Protein AF-A0A0G0TBN1-F1 (afdb_monomer)

Mean predicted aligned error: 6.12 Å

Sequence (125 aa):
MKLVIGLGNPGAEYINTRHNVGFMVADAFNTKIRSTKSEFRNKSQIQIFKSQNFMNESGSFVKDITIRYSALGTDQYWHVKIGVDNRPLDDKPMGIEYVLQNFTDEERVILDRVIREVASKLDNI

Organism: NCBI:txid1618562

Secondary structure (DSSP, 8-state):
-EEEEE----SGGGTTBGGGHHHHHHHHHHHHHHH-TT-TTTGGGEEEEE-SS-GGGHHHHHHHHHHHTT--SSS-----PPP-----SSS---HHHHHHSBPPHHHHHHHHHHHHHHHHHGGG-

Foldseek 3Di:
DEEQEQEWEDDPLTCQFLRRLSVLLLVLLVVVVVVPPPPPPPCPPYDYYYDHHHRVCVVVVVVVVCVVVVNDPDPDDDDDDDDDDPADPPPGPDPVVRRSDGDDPVRVVVSVVVSNVSSVVVVVD

InterPro domains:
  IPR001328 Peptidyl-tRNA hydrolase [PF01195] (3-68)
  IPR001328 Peptidyl-tRNA hydrolase [PF01195] (70-122)
  IPR001328 Peptidyl-tRNA hydrolase [PTHR17224] (2-69)
  IPR018171 Peptidyl-tRNA hydrolase, conserved site [PS01195] (14-27)
  IPR036416 Peptidyl-tRNA hydrolase superfamily [G3DSA:3.40.50.1470] (1-69)
  IPR036416 Peptidyl-tRNA hydrolase superfamily [G3DSA:3.40.50.1470] (70-125)
  IPR036416 Peptidyl-tRNA hydrolase superfamily [SSF53178] (1-120)

Nearest PDB structures (foldseek):
  8axp-assembly1_B  TM=8.241E-01  e=1.966E-04  Neisseria gonorrhoeae
  3nea-assembly1_A  TM=7.340E-01  e=4.952E-04  Francisella tularensis subsp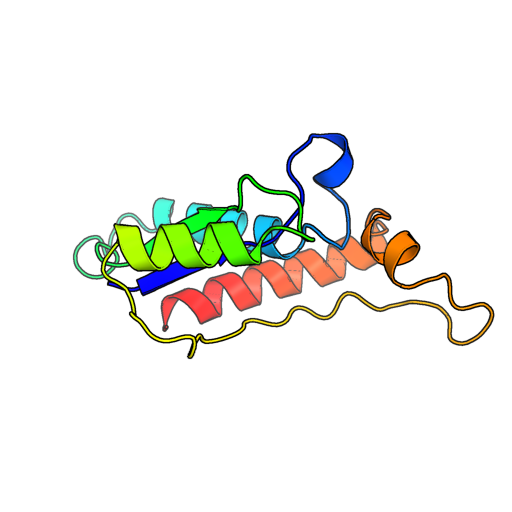. tularensis
  1t8r-assembly1_F  TM=2.387E-01  e=2.808E+00  Escherichia coli

pLDDT: mean 85.42, std 12.34, range [46.03, 97.31]

Radius of gyration: 15.7 Å; Cα contacts (8 Å, |Δi|>4): 127; chains: 1; bounding box: 44×28×40 Å

Structure (mmCIF, N/CA/C/O backbone):
data_AF-A0A0G0TBN1-F1
#
_entry.id   AF-A0A0G0TBN1-F1
#
loop_
_atom_site.group_PDB
_atom_site.id
_atom_site.type_symbol
_atom_site.label_atom_id
_atom_site.label_alt_id
_atom_site.label_comp_id
_atom_site.label_asym_id
_atom_site.label_entity_id
_atom_site.label_seq_id
_atom_site.pdbx_PDB_ins_code
_atom_site.Cartn_x
_atom_site.Cartn_y
_atom_site.Cartn_z
_atom_site.occupancy
_atom_site.B_iso_or_equiv
_atom_site.auth_seq_id
_atom_site.auth_comp_id
_atom_site.auth_asym_id
_atom_site.auth_atom_id
_atom_site.pdbx_PDB_model_num
ATOM 1 N N . MET A 1 1 ? -8.371 0.006 20.202 1.00 76.44 1 MET A N 1
ATOM 2 C CA . MET A 1 1 ? -8.053 0.731 18.953 1.00 76.44 1 MET A CA 1
ATOM 3 C C . MET A 1 1 ? -7.011 -0.065 18.191 1.00 76.44 1 MET A C 1
ATOM 5 O O . MET A 1 1 ? -6.085 -0.559 18.819 1.00 76.44 1 MET A O 1
ATOM 9 N N . LYS A 1 2 ? -7.189 -0.238 16.883 1.00 82.62 2 LYS A N 1
ATOM 10 C CA . LYS A 1 2 ? -6.293 -0.969 15.985 1.00 82.62 2 LYS A CA 1
ATOM 11 C C . LYS A 1 2 ? -5.742 0.012 14.960 1.00 82.62 2 LYS A C 1
ATOM 13 O O . LYS A 1 2 ? -6.480 0.860 14.458 1.00 82.62 2 LYS A O 1
ATOM 18 N N . LEU A 1 3 ? -4.450 -0.097 14.681 1.00 87.25 3 LEU A N 1
ATOM 19 C CA . LEU A 1 3 ? -3.772 0.713 13.679 1.00 87.25 3 LEU A CA 1
ATOM 20 C C . LEU A 1 3 ? -3.394 -0.190 12.511 1.00 87.25 3 LEU A C 1
ATOM 22 O O . LEU A 1 3 ? -2.774 -1.232 12.711 1.00 87.25 3 LEU A O 1
ATOM 26 N N . VAL A 1 4 ? -3.762 0.215 11.302 1.00 90.56 4 VAL A N 1
ATOM 27 C CA . VAL A 1 4 ? -3.303 -0.418 10.065 1.00 90.56 4 VAL A CA 1
ATOM 28 C C . VAL A 1 4 ? -2.391 0.573 9.366 1.00 90.56 4 VAL A C 1
ATOM 30 O O . VAL A 1 4 ? -2.817 1.673 9.025 1.00 90.56 4 VAL A O 1
ATOM 33 N N . ILE A 1 5 ? -1.131 0.195 9.172 1.00 92.06 5 ILE A N 1
ATOM 34 C CA . ILE A 1 5 ? -0.127 1.053 8.547 1.00 92.06 5 ILE A CA 1
ATOM 35 C C . ILE A 1 5 ? 0.303 0.411 7.229 1.00 92.06 5 ILE A C 1
ATOM 37 O O . ILE A 1 5 ? 0.913 -0.655 7.218 1.00 92.06 5 ILE A O 1
ATOM 41 N N . GLY A 1 6 ? -0.015 1.066 6.115 1.00 95.12 6 GLY A N 1
ATOM 42 C CA . GLY A 1 6 ? 0.539 0.743 4.808 1.00 95.12 6 GLY A CA 1
ATOM 43 C C . GLY A 1 6 ? 1.936 1.340 4.671 1.00 95.12 6 GLY A C 1
ATOM 44 O O . GLY A 1 6 ? 2.118 2.543 4.869 1.00 95.12 6 GLY A O 1
ATOM 45 N N . LEU A 1 7 ? 2.913 0.506 4.320 1.00 95.19 7 LEU A N 1
ATOM 46 C CA . LEU A 1 7 ? 4.274 0.937 4.002 1.00 95.19 7 LEU A CA 1
ATOM 47 C C . LEU A 1 7 ? 4.446 1.091 2.483 1.00 95.19 7 LEU A C 1
ATOM 49 O O . LEU A 1 7 ? 3.822 0.362 1.708 1.00 95.19 7 LEU A O 1
ATOM 53 N N . GLY A 1 8 ? 5.261 2.062 2.079 1.00 95.06 8 GLY A N 1
ATOM 54 C CA . GLY A 1 8 ? 5.472 2.483 0.695 1.00 95.06 8 GLY A CA 1
ATOM 55 C C . GLY A 1 8 ? 6.306 3.763 0.650 1.00 95.06 8 GLY A C 1
ATOM 56 O O . GLY A 1 8 ? 6.531 4.385 1.686 1.00 95.06 8 GLY A O 1
ATOM 57 N N . ASN A 1 9 ? 6.744 4.156 -0.542 1.00 96.19 9 ASN A N 1
ATOM 58 C CA . ASN A 1 9 ? 7.396 5.437 -0.791 1.00 96.19 9 ASN A CA 1
ATOM 59 C C . ASN A 1 9 ? 6.363 6.505 -1.205 1.00 96.19 9 ASN A C 1
ATOM 61 O O . ASN A 1 9 ? 5.466 6.208 -2.006 1.00 96.19 9 ASN A O 1
ATOM 65 N N . PRO A 1 10 ? 6.475 7.748 -0.705 1.00 94.00 10 PRO A N 1
ATOM 66 C CA . PRO A 1 10 ? 5.682 8.878 -1.180 1.00 94.00 10 PRO A CA 1
ATOM 67 C C . PRO A 1 10 ? 6.181 9.358 -2.551 1.00 94.00 10 PRO A C 1
ATOM 69 O O . PRO A 1 10 ? 7.373 9.301 -2.824 1.00 94.00 10 PRO A O 1
ATOM 72 N N . GLY A 1 11 ? 5.279 9.868 -3.393 1.00 94.19 11 GLY A N 1
ATOM 73 C CA . GLY A 1 11 ? 5.598 10.358 -4.743 1.00 94.19 11 GLY A CA 1
ATOM 74 C C . GLY A 1 11 ? 4.787 9.650 -5.829 1.00 94.19 11 GLY A C 1
ATOM 75 O O . GLY A 1 11 ? 4.401 8.488 -5.679 1.00 94.19 11 GLY A O 1
ATOM 76 N N . ALA A 1 12 ? 4.483 10.367 -6.913 1.00 93.69 12 ALA A N 1
ATOM 77 C CA . ALA A 1 12 ? 3.654 9.854 -8.005 1.00 93.69 12 ALA A CA 1
ATOM 78 C C . ALA A 1 12 ? 4.353 8.720 -8.771 1.00 93.69 12 ALA A C 1
ATOM 80 O O . ALA A 1 12 ? 3.714 7.758 -9.195 1.00 93.69 12 ALA A O 1
ATOM 81 N N . GLU A 1 13 ? 5.675 8.807 -8.876 1.00 94.50 13 GLU A N 1
ATOM 82 C CA . GLU A 1 13 ? 6.550 7.822 -9.494 1.00 94.50 13 GLU A CA 1
ATOM 83 C C . GLU A 1 13 ? 6.509 6.458 -8.787 1.00 94.50 13 GLU A C 1
ATOM 85 O O . GLU A 1 13 ? 6.728 5.433 -9.428 1.00 94.50 13 GLU A O 1
ATOM 90 N N . TYR A 1 14 ? 6.148 6.415 -7.496 1.00 95.44 14 TYR A N 1
ATOM 91 C CA . TYR A 1 14 ? 6.118 5.172 -6.721 1.00 95.44 14 TYR A CA 1
ATOM 92 C C . TYR A 1 14 ? 4.747 4.500 -6.664 1.00 95.44 14 TYR A C 1
ATOM 94 O O . TYR A 1 14 ? 4.669 3.347 -6.233 1.00 95.44 14 TYR A O 1
ATOM 102 N N . ILE A 1 15 ? 3.671 5.174 -7.099 1.00 94.81 15 ILE A N 1
ATOM 103 C CA . ILE A 1 15 ? 2.274 4.723 -6.921 1.00 94.81 15 ILE A CA 1
ATOM 104 C C . ILE A 1 15 ? 2.072 3.283 -7.392 1.00 94.81 15 ILE A C 1
ATOM 106 O O . ILE A 1 15 ? 1.341 2.527 -6.756 1.00 94.81 15 ILE A O 1
ATOM 110 N N . ASN A 1 16 ? 2.736 2.902 -8.482 1.00 94.88 16 ASN A N 1
ATOM 111 C CA . ASN A 1 16 ? 2.555 1.610 -9.131 1.00 94.88 16 ASN A CA 1
ATOM 112 C C . ASN A 1 16 ? 3.677 0.602 -8.868 1.00 94.88 16 ASN A C 1
ATOM 114 O O . ASN A 1 16 ? 3.622 -0.511 -9.399 1.00 94.88 16 ASN A O 1
ATOM 118 N N . THR A 1 17 ? 4.648 0.968 -8.034 1.00 96.75 17 THR A N 1
ATOM 119 C CA . THR A 1 17 ? 5.813 0.132 -7.746 1.00 96.75 17 THR A CA 1
ATOM 120 C C . THR A 1 17 ? 5.460 -1.000 -6.792 1.00 96.75 17 THR A C 1
ATOM 122 O O . THR A 1 17 ? 4.570 -0.871 -5.943 1.00 96.75 17 THR A O 1
ATOM 125 N N . ARG A 1 18 ? 6.185 -2.117 -6.891 1.00 96.62 18 ARG A N 1
ATOM 126 C CA . ARG A 1 18 ? 6.021 -3.267 -5.983 1.00 96.62 18 ARG A CA 1
ATOM 127 C C . ARG A 1 18 ? 6.224 -2.883 -4.516 1.00 96.62 18 ARG A C 1
ATOM 129 O O . ARG A 1 18 ? 5.568 -3.436 -3.635 1.00 96.62 18 ARG A O 1
ATOM 136 N N . HIS A 1 19 ? 7.073 -1.892 -4.255 1.00 94.94 19 HIS A N 1
ATOM 137 C CA . HIS A 1 19 ? 7.330 -1.342 -2.928 1.00 94.94 19 HIS A CA 1
ATOM 138 C C . HIS A 1 19 ? 6.108 -0.674 -2.287 1.00 94.94 19 HIS A C 1
ATOM 140 O O . HIS A 1 19 ? 5.998 -0.640 -1.064 1.00 94.94 19 HIS A O 1
ATOM 146 N N . ASN A 1 20 ? 5.163 -0.200 -3.100 1.00 97.06 20 ASN A N 1
ATOM 147 C CA . ASN A 1 20 ? 3.958 0.480 -2.635 1.00 97.06 20 ASN A CA 1
ATOM 148 C C . ASN A 1 20 ? 2.762 -0.461 -2.444 1.00 97.06 20 ASN A C 1
ATOM 150 O O . ASN A 1 20 ? 1.650 0.006 -2.193 1.00 97.06 20 ASN A O 1
ATOM 154 N N . VAL A 1 21 ? 2.957 -1.785 -2.483 1.00 97.25 21 VAL A N 1
ATOM 155 C CA . VAL A 1 21 ? 1.864 -2.749 -2.265 1.00 97.25 21 VAL A CA 1
ATOM 156 C C . VAL A 1 21 ? 1.158 -2.555 -0.914 1.00 97.25 21 VAL A C 1
ATOM 158 O O . VAL A 1 21 ? -0.059 -2.714 -0.823 1.00 97.25 21 VAL A O 1
ATOM 161 N N . GLY A 1 22 ? 1.885 -2.126 0.126 1.00 96.81 22 GLY A N 1
ATOM 162 C CA . GLY A 1 22 ? 1.300 -1.795 1.427 1.00 96.81 22 GLY A CA 1
ATOM 163 C C . GLY A 1 22 ? 0.345 -0.598 1.365 1.00 96.81 22 GLY A C 1
ATOM 164 O O . GLY A 1 22 ? -0.708 -0.624 2.004 1.00 96.81 22 GLY A O 1
ATOM 165 N N . PHE A 1 23 ? 0.657 0.422 0.557 1.00 97.12 23 PHE A N 1
ATOM 166 C CA . PHE A 1 23 ? -0.252 1.545 0.295 1.00 97.12 23 PHE A CA 1
ATOM 167 C C . PHE A 1 23 ? -1.494 1.087 -0.467 1.00 97.12 23 PHE A C 1
ATOM 169 O O . PHE A 1 23 ? -2.603 1.451 -0.081 1.00 97.12 23 PHE A O 1
ATOM 176 N N . MET A 1 24 ? -1.323 0.249 -1.494 1.00 97.31 24 MET A N 1
ATOM 177 C CA . MET A 1 24 ? -2.440 -0.261 -2.296 1.00 97.31 24 MET A CA 1
ATOM 178 C C . MET A 1 24 ? -3.443 -1.051 -1.436 1.00 97.31 24 MET A C 1
ATOM 180 O O . MET A 1 24 ? -4.654 -0.862 -1.556 1.00 97.31 24 MET A O 1
ATOM 184 N N . VAL A 1 25 ? -2.952 -1.888 -0.512 1.00 96.94 25 VAL A N 1
ATOM 185 C CA . VAL A 1 25 ? -3.800 -2.610 0.455 1.00 96.94 25 VAL A CA 1
ATOM 186 C C . VAL A 1 25 ? -4.507 -1.649 1.413 1.00 96.94 25 VAL A C 1
ATOM 188 O O . VAL A 1 25 ? -5.710 -1.791 1.637 1.00 96.94 25 VAL A O 1
ATOM 191 N N . ALA A 1 26 ? -3.792 -0.661 1.961 1.00 94.81 26 ALA A N 1
ATOM 192 C CA . ALA A 1 26 ? -4.371 0.327 2.871 1.00 94.81 26 ALA A CA 1
ATOM 193 C C . ALA A 1 26 ? -5.489 1.147 2.199 1.00 94.81 26 ALA A C 1
ATOM 195 O O . ALA A 1 26 ? -6.547 1.357 2.797 1.00 94.81 26 ALA A O 1
ATOM 196 N N . ASP A 1 27 ? -5.293 1.5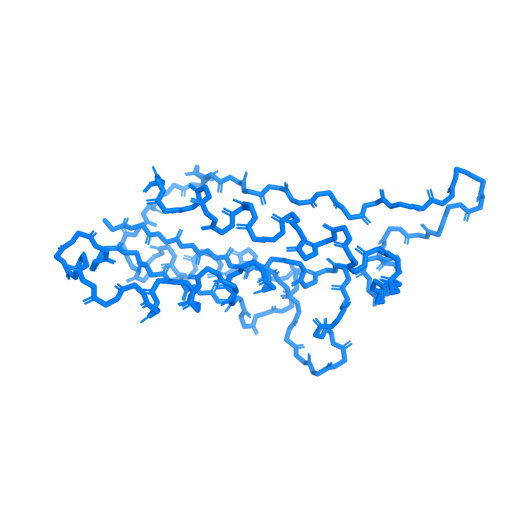52 0.941 1.00 94.94 27 ASP A N 1
ATOM 197 C CA . ASP A 1 27 ? -6.280 2.299 0.157 1.00 94.94 27 ASP A CA 1
ATOM 198 C C . ASP A 1 27 ? -7.525 1.451 -0.152 1.00 94.94 27 ASP A C 1
ATOM 200 O O . ASP A 1 27 ? -8.660 1.914 0.031 1.00 94.94 27 ASP A O 1
ATOM 204 N N . ALA A 1 28 ? -7.338 0.187 -0.545 1.00 94.62 28 ALA A N 1
ATOM 205 C CA . ALA A 1 28 ? -8.439 -0.747 -0.774 1.00 94.62 28 ALA A CA 1
ATOM 206 C C . ALA A 1 28 ? -9.247 -1.007 0.508 1.00 94.62 28 ALA A C 1
ATOM 208 O O . ALA A 1 28 ? -10.482 -0.983 0.490 1.00 94.62 28 ALA A O 1
ATOM 209 N N . PH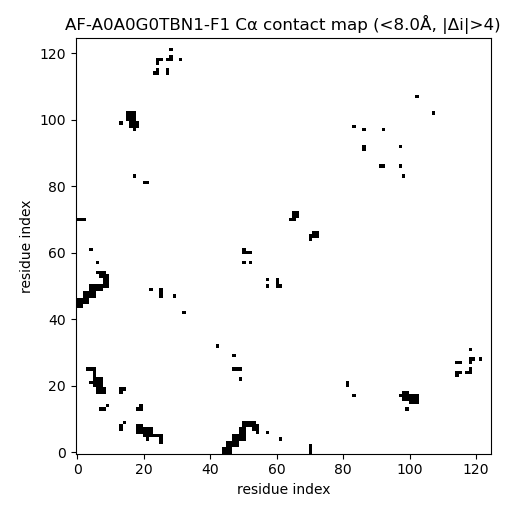E A 1 29 ? -8.565 -1.197 1.640 1.00 93.06 29 PHE A N 1
ATOM 210 C CA . PHE A 1 29 ? -9.213 -1.419 2.930 1.00 93.06 29 PHE A CA 1
ATOM 211 C C . PHE A 1 29 ? -9.982 -0.183 3.415 1.00 93.06 29 PHE A C 1
ATOM 213 O O . PHE A 1 29 ? -11.141 -0.293 3.818 1.00 93.06 29 PHE A O 1
ATOM 220 N N . ASN A 1 30 ? -9.400 1.013 3.286 1.00 90.81 30 ASN A N 1
ATOM 221 C CA . ASN A 1 30 ? -10.078 2.270 3.611 1.00 90.81 30 ASN A CA 1
ATOM 222 C C . ASN A 1 30 ? -11.335 2.478 2.747 1.00 90.81 30 ASN A C 1
ATOM 224 O O . ASN A 1 30 ? -12.395 2.837 3.262 1.00 90.81 30 ASN A O 1
ATOM 228 N N . THR A 1 31 ? -11.247 2.196 1.444 1.00 90.38 31 THR A N 1
ATOM 229 C CA . THR A 1 31 ? -12.390 2.276 0.517 1.00 90.38 31 THR A CA 1
ATOM 230 C C . THR A 1 31 ? -13.514 1.326 0.930 1.00 90.38 31 THR A C 1
ATOM 232 O O . THR A 1 31 ? -14.685 1.717 0.983 1.00 90.38 31 THR A O 1
ATOM 235 N N . LYS A 1 32 ? -13.164 0.088 1.288 1.00 87.38 32 LYS A N 1
ATOM 236 C CA . LYS A 1 32 ? -14.107 -0.931 1.760 1.00 87.38 32 LYS A CA 1
ATOM 237 C C . LYS A 1 32 ? -14.798 -0.524 3.066 1.00 87.38 32 LYS A C 1
ATOM 239 O O . LYS A 1 32 ? -16.028 -0.586 3.146 1.00 87.38 32 LYS A O 1
ATOM 244 N N . ILE A 1 33 ? -14.044 -0.049 4.062 1.00 84.38 33 ILE A N 1
ATOM 245 C CA . ILE A 1 33 ? -14.610 0.403 5.344 1.00 84.38 33 ILE A CA 1
ATOM 246 C C . ILE A 1 33 ? -15.573 1.576 5.133 1.00 84.38 33 ILE A C 1
ATOM 248 O O . ILE A 1 33 ? -16.675 1.559 5.674 1.00 84.38 33 ILE A O 1
ATO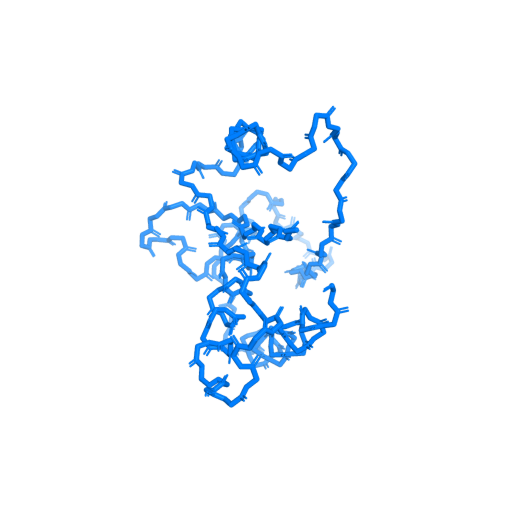M 252 N N . ARG A 1 34 ? -15.208 2.558 4.300 1.00 82.25 34 ARG A N 1
ATOM 253 C CA . ARG A 1 34 ? -16.062 3.726 4.008 1.00 82.25 34 ARG A CA 1
ATOM 254 C C . ARG A 1 34 ? -17.343 3.373 3.251 1.00 82.25 34 ARG A C 1
ATOM 256 O O . ARG A 1 34 ? -18.358 4.045 3.426 1.00 82.25 34 ARG A O 1
ATOM 263 N N . SER A 1 35 ? -17.300 2.336 2.416 1.00 79.19 35 SER A N 1
ATOM 264 C CA . SER A 1 35 ? -18.454 1.881 1.629 1.00 79.19 35 SER A CA 1
ATOM 265 C C . SER A 1 35 ? -19.462 1.084 2.466 1.00 79.19 35 SER A C 1
ATOM 267 O O . SER A 1 35 ? -20.647 1.042 2.139 1.00 79.19 35 SER A O 1
ATOM 269 N N . THR A 1 36 ? -19.026 0.495 3.582 1.00 70.81 36 THR A N 1
ATOM 270 C CA . THR A 1 36 ? -19.869 -0.317 4.474 1.00 70.81 36 THR A CA 1
ATOM 271 C C . THR A 1 36 ? -20.596 0.584 5.484 1.00 70.81 36 THR A C 1
ATOM 273 O O . THR A 1 36 ? -20.234 0.660 6.655 1.00 70.81 36 THR A O 1
ATOM 276 N N . LYS A 1 37 ? -21.611 1.331 5.030 1.00 56.22 37 LYS A N 1
ATOM 277 C CA . LYS A 1 37 ? -22.310 2.354 5.838 1.00 56.22 37 LYS A CA 1
ATOM 278 C C . LYS A 1 37 ? -23.237 1.833 6.959 1.00 56.22 37 LYS A C 1
ATOM 280 O O . LYS A 1 37 ? -23.751 2.659 7.706 1.00 56.22 37 LYS A O 1
ATOM 285 N N . SER A 1 38 ? -23.458 0.522 7.129 1.00 50.09 38 SER A N 1
ATOM 286 C CA . SER A 1 38 ? -24.473 -0.004 8.072 1.00 50.09 38 SER A CA 1
ATOM 287 C C . SER A 1 38 ? -23.947 -0.581 9.403 1.00 50.09 38 SER A C 1
ATOM 289 O O . SER A 1 38 ? -24.717 -0.668 10.352 1.00 50.09 38 SER A O 1
ATOM 291 N N . GLU A 1 39 ? -22.653 -0.891 9.552 1.00 50.62 39 GLU A N 1
ATOM 292 C CA . GLU A 1 39 ? -22.065 -1.472 10.789 1.00 50.62 39 GLU A CA 1
ATOM 293 C C . GLU A 1 39 ? -21.307 -0.440 11.652 1.00 50.62 39 GLU A C 1
ATOM 295 O O . GLU A 1 39 ? -20.325 -0.731 12.340 1.00 50.62 39 GLU A O 1
ATOM 300 N N . PHE A 1 40 ? -21.765 0.810 11.605 1.00 46.91 40 PHE A N 1
ATOM 301 C CA . PHE A 1 40 ? -21.053 2.017 12.046 1.00 46.91 40 PHE A CA 1
ATOM 302 C C . PHE A 1 40 ? -20.688 2.110 13.544 1.00 46.91 40 PHE A C 1
ATOM 304 O O . PHE A 1 40 ? -20.093 3.103 13.956 1.00 46.91 40 PHE A O 1
ATOM 311 N N . ARG A 1 41 ? -21.005 1.112 14.381 1.00 46.03 41 ARG A N 1
ATOM 312 C CA . ARG A 1 41 ? -20.703 1.158 15.826 1.00 46.03 41 ARG A CA 1
ATOM 313 C C . ARG A 1 41 ? -19.434 0.412 16.255 1.00 46.03 41 ARG A C 1
ATOM 315 O O . ARG A 1 41 ? -18.833 0.850 17.229 1.00 46.03 41 ARG A O 1
ATOM 322 N N . ASN A 1 42 ? -18.967 -0.604 15.517 1.00 47.81 42 ASN A N 1
ATOM 323 C CA . ASN A 1 42 ? -17.773 -1.384 15.905 1.00 47.81 42 ASN A CA 1
ATOM 324 C C . ASN A 1 42 ? -16.505 -1.088 15.075 1.00 47.81 42 ASN A C 1
ATOM 326 O O . ASN A 1 42 ? -15.401 -1.353 15.547 1.00 47.81 42 ASN A O 1
ATOM 330 N N . LYS A 1 43 ? -16.617 -0.471 13.885 1.00 54.22 43 LYS A N 1
ATOM 331 C CA . LYS A 1 43 ? -15.452 -0.065 13.059 1.00 54.22 43 LYS A CA 1
ATOM 332 C C . LYS A 1 43 ? -14.815 1.274 13.475 1.00 54.22 43 LYS A C 1
ATOM 334 O O . LYS A 1 43 ? -13.763 1.636 12.959 1.00 54.22 43 LYS A O 1
ATOM 339 N N . SER A 1 44 ? -15.394 1.976 14.454 1.00 57.22 44 SER A N 1
ATOM 340 C CA . SER A 1 44 ? -14.903 3.249 15.022 1.00 57.22 44 SER A CA 1
ATOM 341 C C . SER A 1 44 ? -13.531 3.151 15.712 1.00 57.22 44 SER A C 1
ATOM 343 O O . SER A 1 44 ? -12.986 4.160 16.154 1.00 57.22 44 SER A O 1
ATOM 345 N N . GLN A 1 45 ? -12.958 1.947 15.802 1.00 75.81 45 GLN A N 1
ATOM 346 C CA . GLN A 1 45 ? -11.690 1.679 16.472 1.00 75.81 45 GLN A CA 1
ATOM 347 C C . GLN A 1 45 ? -10.522 1.364 15.527 1.00 75.81 45 GLN A C 1
ATOM 349 O O . GLN A 1 45 ? -9.434 1.115 16.044 1.00 75.81 45 GLN A O 1
ATOM 354 N N . ILE A 1 46 ? -10.708 1.353 14.199 1.00 83.88 46 ILE A N 1
ATOM 355 C CA . ILE A 1 46 ? -9.627 1.106 13.226 1.00 83.88 46 ILE A CA 1
ATOM 356 C C . ILE A 1 46 ? -9.189 2.431 12.599 1.00 83.88 46 ILE A C 1
ATOM 358 O O . ILE A 1 46 ? -9.992 3.118 11.972 1.00 83.88 46 ILE A O 1
ATOM 362 N N . GLN A 1 47 ? -7.907 2.769 12.733 1.00 86.25 47 GLN A N 1
ATOM 363 C CA . GLN A 1 47 ? -7.295 3.894 12.026 1.00 86.25 47 GLN A CA 1
ATOM 364 C C . GLN A 1 47 ? -6.297 3.382 10.989 1.00 86.25 47 GLN A C 1
ATOM 366 O O . GLN A 1 47 ? -5.484 2.506 11.285 1.00 86.25 47 GLN A O 1
ATOM 371 N N . ILE A 1 48 ? -6.371 3.927 9.775 1.00 89.31 48 ILE A N 1
ATOM 372 C CA . ILE A 1 48 ? -5.530 3.527 8.645 1.00 89.31 48 ILE A CA 1
ATOM 373 C C . ILE A 1 48 ? -4.569 4.665 8.318 1.00 89.31 48 ILE A C 1
ATOM 375 O O . ILE A 1 48 ? -5.000 5.797 8.103 1.00 89.31 48 ILE A O 1
ATOM 379 N N . PHE A 1 49 ? -3.282 4.346 8.236 1.00 91.44 49 PHE A N 1
ATOM 380 C CA . PHE A 1 49 ? -2.212 5.275 7.893 1.00 91.44 49 PHE A CA 1
ATOM 381 C C . PHE A 1 49 ? -1.422 4.764 6.693 1.00 91.44 49 PHE A C 1
ATOM 383 O O . PHE A 1 49 ? -1.258 3.560 6.506 1.00 91.44 49 PHE A O 1
ATOM 390 N N . LYS A 1 50 ? -0.881 5.696 5.910 1.00 92.94 50 LYS A N 1
ATOM 391 C CA . LYS A 1 50 ? 0.193 5.440 4.947 1.00 92.94 50 LYS A CA 1
ATOM 392 C C . LYS A 1 50 ? 1.420 6.207 5.407 1.00 92.94 50 LYS A C 1
ATOM 394 O O . LYS A 1 50 ? 1.282 7.372 5.795 1.00 92.94 50 LYS A O 1
ATOM 399 N N . SER A 1 51 ? 2.584 5.561 5.387 1.00 88.88 51 SER A N 1
ATOM 400 C CA . SER A 1 51 ? 3.834 6.238 5.737 1.00 88.88 51 SER A CA 1
ATOM 401 C C . SER A 1 51 ? 4.024 7.502 4.900 1.00 88.88 51 SER A C 1
ATOM 403 O O . SER A 1 51 ? 3.705 7.519 3.714 1.00 88.88 51 SER A O 1
ATOM 405 N N . GLN A 1 52 ? 4.489 8.574 5.534 1.00 86.00 52 GLN A N 1
ATOM 406 C CA . GLN A 1 52 ? 4.888 9.803 4.839 1.00 86.00 52 GLN A CA 1
ATOM 407 C C . GLN A 1 52 ? 6.404 9.847 4.593 1.00 86.00 52 GLN A C 1
ATOM 409 O O . GLN A 1 52 ? 6.899 10.808 4.014 1.00 86.00 52 GLN A O 1
ATOM 414 N N . ASN A 1 53 ? 7.127 8.804 5.012 1.00 87.88 53 ASN A N 1
ATOM 415 C CA . ASN A 1 53 ? 8.572 8.687 4.876 1.00 87.88 53 ASN A CA 1
ATOM 416 C C . ASN A 1 53 ? 8.905 7.697 3.757 1.00 87.88 53 ASN A C 1
ATOM 418 O O . ASN A 1 53 ? 8.092 6.836 3.416 1.00 87.88 53 ASN A O 1
ATOM 422 N N . PHE A 1 54 ? 10.120 7.782 3.220 1.00 89.31 54 PHE A N 1
ATOM 423 C CA . PHE A 1 54 ? 10.656 6.717 2.377 1.00 89.31 54 PHE A CA 1
ATOM 424 C C . PHE A 1 54 ? 10.780 5.406 3.167 1.00 89.31 54 PHE A C 1
ATOM 426 O O . PHE A 1 54 ? 10.898 5.404 4.394 1.00 89.31 54 PHE A O 1
ATOM 433 N N . MET A 1 55 ? 10.748 4.270 2.470 1.00 85.50 55 MET A N 1
ATOM 434 C CA . MET A 1 55 ? 10.704 2.945 3.096 1.00 85.50 55 MET A CA 1
ATOM 435 C C . MET A 1 55 ? 11.908 2.673 4.004 1.00 85.50 55 MET A C 1
ATOM 437 O O . MET A 1 55 ? 11.763 2.074 5.066 1.00 85.50 55 MET A O 1
ATOM 441 N N . ASN A 1 56 ? 13.094 3.144 3.623 1.00 87.25 56 ASN A N 1
ATOM 442 C CA . ASN A 1 56 ? 14.304 3.050 4.446 1.00 87.25 56 ASN A CA 1
ATOM 443 C C . ASN A 1 56 ? 14.173 3.791 5.793 1.00 87.25 56 ASN A C 1
ATOM 445 O O . ASN A 1 56 ? 14.918 3.503 6.725 1.00 87.25 56 ASN A O 1
ATOM 449 N N . GLU A 1 57 ? 13.211 4.704 5.905 1.00 84.56 57 GLU A N 1
ATOM 450 C CA . GLU A 1 57 ? 12.915 5.514 7.085 1.00 84.56 57 GLU A CA 1
ATOM 451 C C . GLU A 1 57 ? 11.536 5.191 7.683 1.00 84.56 57 GLU A C 1
ATOM 453 O O . GLU A 1 57 ? 11.070 5.873 8.596 1.00 84.56 57 GLU A O 1
ATOM 458 N N . SER A 1 58 ? 10.856 4.137 7.221 1.00 80.56 58 SER A N 1
ATOM 459 C CA . SER A 1 58 ? 9.494 3.843 7.675 1.00 80.56 58 SER A CA 1
ATOM 460 C C . SER A 1 58 ? 9.432 3.432 9.150 1.00 80.56 58 SER A C 1
ATOM 462 O O . SER A 1 58 ? 8.387 3.570 9.785 1.00 80.56 58 SER A O 1
ATOM 464 N N . GLY A 1 59 ? 10.543 2.949 9.716 1.00 80.12 59 GLY A N 1
ATOM 465 C CA . GLY A 1 59 ? 10.641 2.581 11.129 1.00 80.12 59 GLY A CA 1
ATOM 466 C C . GLY A 1 59 ? 10.409 3.758 12.083 1.00 80.12 59 GLY A C 1
ATOM 467 O O . GLY A 1 59 ? 9.742 3.581 13.103 1.00 80.12 59 GLY A O 1
ATOM 468 N N . SER A 1 60 ? 10.889 4.963 11.745 1.00 81.94 60 SER A N 1
ATOM 469 C CA . SER A 1 60 ? 10.634 6.163 12.556 1.00 81.94 60 SER A CA 1
ATOM 470 C C . SER A 1 60 ? 9.166 6.573 12.479 1.00 81.94 60 SER A C 1
ATOM 472 O O . SER A 1 60 ? 8.546 6.795 13.513 1.00 81.94 60 SER A O 1
ATOM 474 N N . PHE A 1 61 ? 8.566 6.532 11.285 1.00 83.75 61 PHE A N 1
ATOM 475 C CA . PHE A 1 61 ? 7.138 6.798 11.106 1.00 83.75 61 PHE A CA 1
ATOM 476 C C . PHE A 1 61 ? 6.254 5.846 11.926 1.00 83.75 61 PHE A C 1
ATOM 478 O O . PHE A 1 61 ? 5.315 6.286 12.590 1.00 83.75 61 PHE A O 1
ATOM 485 N N . VAL A 1 62 ? 6.548 4.539 11.900 1.00 80.62 62 VAL A N 1
ATOM 486 C CA . VAL A 1 62 ? 5.798 3.550 12.692 1.00 80.62 62 VAL A CA 1
ATOM 4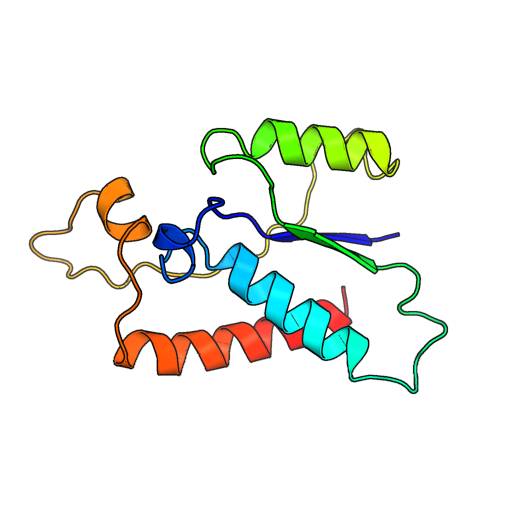87 C C . VAL A 1 62 ? 5.915 3.870 14.182 1.00 80.62 62 VAL A C 1
ATOM 489 O O . VAL A 1 62 ? 4.894 3.891 14.865 1.00 80.62 62 VAL A O 1
ATOM 492 N N . LYS A 1 63 ? 7.123 4.187 14.667 1.00 81.38 63 LYS A N 1
ATOM 493 C CA . LYS A 1 63 ? 7.371 4.567 16.065 1.00 81.38 63 LYS A CA 1
ATOM 494 C C . LYS A 1 63 ? 6.609 5.833 16.476 1.00 81.38 63 LYS A C 1
ATOM 496 O O . LYS A 1 63 ? 6.038 5.891 17.562 1.00 81.38 63 LYS A O 1
ATOM 501 N N . ASP A 1 64 ? 6.575 6.841 15.614 1.00 83.69 64 ASP A N 1
ATOM 502 C CA . ASP A 1 64 ? 5.880 8.095 15.900 1.00 83.69 64 ASP A CA 1
ATOM 503 C C . ASP A 1 64 ? 4.364 7.887 15.990 1.00 83.69 64 ASP A C 1
ATOM 505 O O . ASP A 1 64 ? 3.708 8.412 16.895 1.00 83.69 64 ASP A O 1
ATOM 509 N N . ILE A 1 65 ? 3.797 7.084 15.085 1.00 80.25 65 ILE A N 1
ATOM 510 C CA . ILE A 1 65 ? 2.369 6.749 15.090 1.00 80.25 65 ILE A CA 1
ATOM 511 C C . ILE A 1 65 ? 1.997 5.910 16.320 1.00 80.25 65 ILE A C 1
ATOM 513 O O . ILE A 1 65 ? 0.971 6.183 16.947 1.00 80.25 65 ILE A O 1
ATOM 517 N N . THR A 1 66 ? 2.817 4.933 16.716 1.00 78.62 66 THR A N 1
ATOM 518 C CA . THR A 1 66 ? 2.546 4.105 17.904 1.00 78.62 66 THR A CA 1
ATOM 519 C C . THR A 1 66 ? 2.574 4.929 19.192 1.00 78.62 66 THR A C 1
ATOM 521 O O . THR A 1 66 ? 1.633 4.853 19.987 1.00 78.62 66 THR A O 1
ATOM 524 N N . ILE A 1 67 ? 3.566 5.817 19.348 1.00 78.88 67 ILE A N 1
ATOM 525 C CA . ILE A 1 67 ? 3.644 6.767 20.471 1.00 78.88 67 ILE A CA 1
ATOM 526 C C . ILE A 1 67 ? 2.420 7.692 20.492 1.00 78.88 67 ILE A C 1
ATOM 528 O O . ILE A 1 67 ? 1.755 7.826 21.522 1.00 78.88 67 ILE A O 1
ATOM 532 N N . ARG A 1 68 ? 2.095 8.320 19.354 1.00 77.31 68 ARG A N 1
ATOM 533 C CA . ARG A 1 68 ? 1.038 9.339 19.267 1.00 77.31 68 ARG A CA 1
ATOM 534 C C . ARG A 1 68 ? -0.350 8.791 19.573 1.00 77.31 68 ARG A C 1
ATOM 536 O O . ARG A 1 68 ? -1.151 9.479 20.199 1.00 77.31 68 ARG A O 1
ATOM 543 N N . TYR A 1 69 ? -0.640 7.575 19.124 1.00 73.25 69 TYR A N 1
ATOM 544 C CA . TYR A 1 69 ? -1.959 6.962 19.268 1.00 73.25 69 TYR A CA 1
ATOM 545 C C . TYR A 1 69 ? -2.050 6.009 20.468 1.00 73.25 69 TYR A C 1
ATOM 547 O O . TYR A 1 69 ? -3.002 5.234 20.562 1.00 73.25 69 TYR A O 1
ATOM 555 N N . SER A 1 70 ? -1.077 6.064 21.390 1.00 61.75 70 SER A N 1
ATOM 556 C CA . SER A 1 70 ? -0.993 5.219 22.598 1.00 61.75 70 SER A CA 1
ATOM 557 C C . SER A 1 70 ? -1.031 3.713 22.309 1.00 61.75 70 SER A C 1
ATOM 559 O O . SER A 1 70 ? -1.218 2.895 23.212 1.00 61.75 70 SER A O 1
ATOM 561 N N . ALA A 1 71 ? -0.862 3.334 21.044 1.00 59.22 71 ALA A N 1
ATOM 562 C CA . ALA A 1 71 ? -0.803 1.961 20.617 1.00 59.22 71 ALA A CA 1
ATOM 563 C C . ALA A 1 71 ? 0.646 1.538 20.779 1.00 59.22 71 ALA A C 1
ATOM 565 O O . ALA A 1 71 ? 1.445 1.735 19.879 1.00 59.22 71 ALA A O 1
ATOM 566 N N . LEU A 1 72 ? 0.927 0.916 21.922 1.00 60.47 72 LEU A N 1
ATOM 567 C CA . LEU A 1 72 ? 2.045 0.002 22.098 1.00 60.47 72 LEU A CA 1
ATOM 568 C C . LEU A 1 72 ? 3.411 0.700 22.222 1.00 60.47 72 LEU A C 1
ATOM 570 O O . LEU A 1 72 ? 4.116 0.945 21.253 1.00 60.47 72 LEU A O 1
ATOM 574 N N . GLY A 1 73 ? 3.860 0.876 23.469 1.00 61.22 73 GLY A N 1
ATOM 575 C CA . GLY A 1 73 ? 5.288 0.957 23.808 1.00 61.22 73 GLY A CA 1
ATOM 576 C C . GLY A 1 73 ? 6.011 -0.385 23.607 1.00 61.22 73 GLY A C 1
ATOM 577 O O . GLY A 1 73 ? 6.855 -0.756 24.414 1.00 61.22 73 GLY A O 1
ATOM 578 N N . THR A 1 74 ? 5.622 -1.148 22.582 1.00 70.50 74 THR A N 1
ATOM 579 C CA . THR A 1 74 ? 6.192 -2.442 22.213 1.00 70.50 74 THR A CA 1
ATOM 580 C C . THR A 1 74 ? 6.425 -2.479 20.712 1.00 70.50 74 THR A C 1
ATOM 582 O O . THR A 1 74 ? 5.675 -1.893 19.944 1.00 70.50 74 THR A O 1
ATOM 585 N N . ASP A 1 75 ? 7.477 -3.179 20.315 1.00 70.88 75 ASP A N 1
ATOM 586 C CA . ASP A 1 75 ? 7.855 -3.500 18.943 1.00 70.88 75 ASP A CA 1
ATOM 587 C C . ASP A 1 75 ? 7.111 -4.726 18.372 1.00 70.88 75 ASP A C 1
ATOM 589 O O . ASP A 1 75 ? 7.376 -5.154 17.247 1.00 70.88 75 ASP A O 1
ATOM 593 N N . GLN A 1 76 ? 6.176 -5.299 19.135 1.00 79.44 76 GLN A N 1
ATOM 594 C CA . GLN A 1 76 ? 5.413 -6.480 18.744 1.00 79.44 76 GLN A CA 1
ATOM 595 C C . GL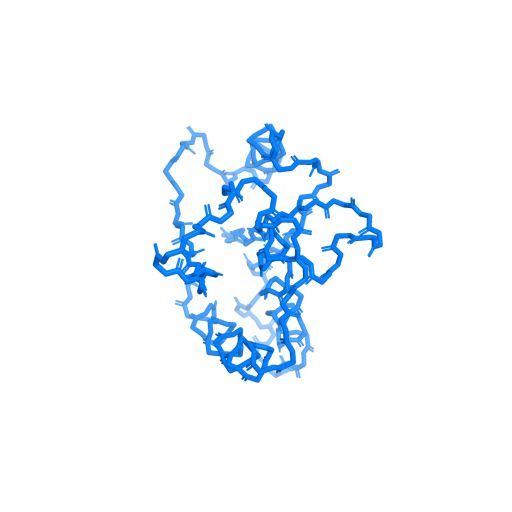N A 1 76 ? 4.185 -6.086 17.918 1.00 79.44 76 GLN A C 1
ATOM 597 O O . GLN A 1 76 ? 3.114 -5.781 18.450 1.00 79.44 76 GLN A O 1
ATOM 602 N N . TYR A 1 77 ? 4.339 -6.127 16.594 1.00 84.81 77 TYR A N 1
ATOM 603 C CA . TYR A 1 77 ? 3.273 -5.823 15.638 1.00 84.81 77 TYR A CA 1
ATOM 604 C C . TYR A 1 77 ? 2.940 -7.022 14.748 1.00 84.81 77 TYR A C 1
ATOM 606 O O . TYR A 1 77 ? 3.805 -7.808 14.348 1.00 84.81 77 TYR A O 1
ATOM 614 N N . TRP A 1 78 ? 1.667 -7.121 14.368 1.00 89.88 78 TRP A N 1
ATOM 615 C CA . TRP A 1 78 ? 1.233 -8.043 13.325 1.00 89.88 78 TRP A CA 1
ATOM 616 C C . TRP A 1 78 ? 1.727 -7.547 11.966 1.00 89.88 78 TRP A C 1
ATOM 618 O O . TRP A 1 78 ? 1.538 -6.384 11.617 1.00 89.88 78 TRP A O 1
ATOM 628 N N . HIS A 1 79 ? 2.325 -8.443 11.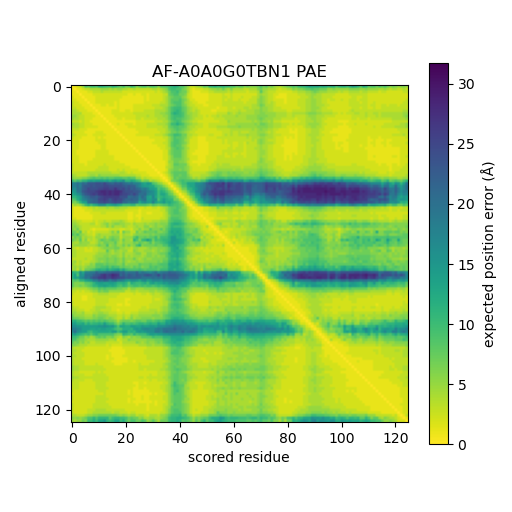184 1.00 91.31 79 HIS A N 1
ATOM 629 C CA . HIS A 1 79 ? 2.807 -8.134 9.841 1.00 91.31 79 HIS A CA 1
ATOM 630 C C . HIS A 1 79 ? 1.939 -8.828 8.796 1.00 91.31 79 HIS A C 1
ATOM 632 O O . HIS A 1 79 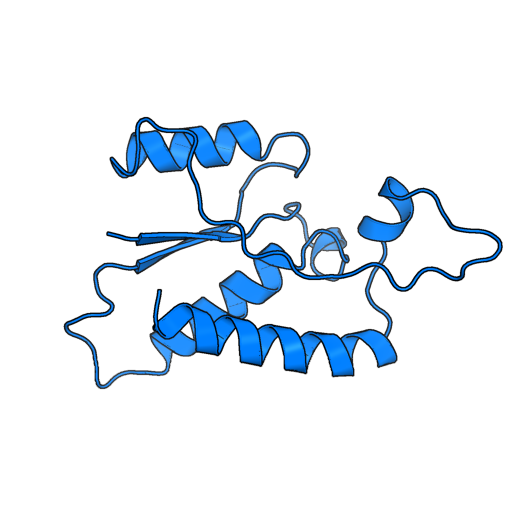? 1.905 -10.057 8.723 1.00 91.31 79 HIS A O 1
ATOM 638 N N . VAL A 1 80 ? 1.294 -8.040 7.939 1.00 94.19 80 VAL A N 1
ATOM 639 C CA . VAL A 1 80 ? 0.644 -8.549 6.728 1.00 94.19 80 VAL A CA 1
ATOM 640 C C . VAL A 1 80 ? 1.663 -8.507 5.597 1.00 94.19 80 VAL A C 1
ATOM 642 O O . VAL A 1 80 ? 2.029 -7.437 5.119 1.00 94.19 80 VAL A O 1
ATOM 645 N N . LYS A 1 81 ? 2.161 -9.678 5.193 1.00 93.81 81 LYS A N 1
ATOM 646 C CA . LYS A 1 81 ? 3.172 -9.806 4.137 1.00 93.81 81 LYS A CA 1
ATOM 647 C C . LYS A 1 81 ? 2.497 -10.122 2.807 1.00 93.81 81 LYS A C 1
ATOM 649 O O . LYS A 1 81 ? 1.816 -11.138 2.698 1.00 93.81 81 LYS A O 1
ATOM 654 N N . ILE A 1 82 ? 2.714 -9.272 1.804 1.00 94.62 82 ILE A N 1
ATOM 655 C CA . ILE A 1 82 ? 2.261 -9.504 0.428 1.00 94.62 82 ILE A CA 1
ATOM 656 C C . ILE A 1 82 ? 3.463 -9.933 -0.407 1.00 94.62 82 ILE A C 1
ATOM 658 O O . ILE A 1 82 ? 4.449 -9.203 -0.495 1.00 94.62 82 ILE A O 1
ATOM 662 N N . GLY A 1 83 ? 3.398 -11.128 -0.993 1.00 93.00 83 GLY A N 1
ATOM 663 C CA . GLY A 1 83 ? 4.428 -11.602 -1.912 1.00 93.00 83 GLY A CA 1
ATOM 664 C C . GLY A 1 83 ? 4.383 -10.812 -3.218 1.00 93.00 83 GLY A C 1
ATOM 665 O O . GLY A 1 83 ? 3.332 -10.735 -3.846 1.00 93.00 83 GLY A O 1
ATOM 666 N N . VAL A 1 84 ? 5.517 -10.229 -3.608 1.00 92.62 84 VAL A N 1
ATOM 667 C CA . VAL A 1 84 ? 5.662 -9.449 -4.853 1.00 92.62 84 VAL A CA 1
ATOM 668 C C . VAL A 1 84 ? 6.795 -9.958 -5.746 1.00 92.62 84 VAL A C 1
ATOM 670 O O . VAL A 1 84 ? 7.015 -9.397 -6.812 1.00 92.62 84 VAL A O 1
ATOM 673 N N . ASP A 1 85 ? 7.545 -10.974 -5.303 1.00 89.50 85 ASP A N 1
ATOM 674 C CA . ASP A 1 85 ? 8.671 -11.532 -6.056 1.00 89.50 85 ASP A CA 1
ATOM 675 C C . ASP A 1 85 ? 8.163 -12.526 -7.098 1.00 89.50 85 ASP A C 1
ATOM 677 O O . ASP A 1 85 ? 7.723 -13.622 -6.759 1.00 89.50 85 ASP A O 1
ATOM 681 N N . ASN A 1 86 ? 8.232 -12.117 -8.358 1.00 88.69 86 ASN A N 1
ATOM 682 C CA . ASN A 1 86 ? 7.987 -12.947 -9.528 1.00 88.69 86 ASN A CA 1
ATOM 683 C C . ASN A 1 86 ? 9.180 -12.856 -10.498 1.00 88.69 86 ASN A C 1
ATOM 685 O O . ASN A 1 86 ? 9.027 -12.953 -11.714 1.00 88.69 86 ASN A O 1
ATOM 689 N N . ARG A 1 87 ? 10.382 -12.581 -9.969 1.00 86.69 87 ARG A N 1
ATOM 690 C CA . ARG A 1 87 ? 11.592 -12.489 -10.791 1.00 86.69 87 ARG A CA 1
ATOM 691 C C . ARG A 1 87 ? 11.893 -13.841 -11.442 1.00 86.69 87 ARG A C 1
ATOM 693 O O . ARG A 1 87 ? 11.742 -14.866 -10.769 1.00 86.69 87 ARG A O 1
ATOM 700 N N . PRO A 1 88 ? 12.379 -13.848 -12.696 1.00 82.25 88 PRO A N 1
ATOM 701 C CA . PRO A 1 88 ? 12.914 -15.063 -13.291 1.00 82.25 88 PRO A CA 1
ATOM 702 C C . PRO A 1 88 ? 14.046 -15.620 -12.415 1.00 82.25 88 PRO A C 1
ATOM 704 O O . PRO A 1 88 ? 14.746 -14.877 -11.718 1.00 82.25 88 PRO A O 1
ATOM 707 N N . LEU A 1 89 ? 14.172 -16.950 -12.400 1.00 79.75 89 LEU A N 1
ATOM 708 C CA . LEU A 1 89 ? 15.220 -17.634 -11.636 1.00 79.75 89 LEU A CA 1
ATOM 709 C C . LEU A 1 89 ? 16.607 -17.349 -12.224 1.00 79.75 89 LEU A C 1
ATOM 711 O O . LEU A 1 89 ? 17.564 -17.188 -11.468 1.00 79.75 89 LEU A O 1
ATOM 715 N N . ASP A 1 90 ? 16.675 -17.223 -13.548 1.00 78.44 90 ASP A N 1
ATOM 716 C CA . ASP A 1 90 ? 17.872 -16.840 -14.286 1.00 78.44 90 ASP A CA 1
ATOM 717 C C . ASP A 1 90 ? 17.906 -15.311 -14.456 1.00 78.44 90 ASP A C 1
ATOM 719 O O . ASP A 1 90 ? 16.883 -14.699 -14.759 1.00 78.44 90 ASP A O 1
ATOM 723 N N . ASP A 1 91 ? 19.076 -14.698 -14.244 1.00 75.19 91 ASP A N 1
ATOM 724 C CA . ASP A 1 91 ? 19.299 -13.240 -14.322 1.00 75.19 91 ASP A CA 1
ATOM 725 C C . ASP A 1 91 ? 18.397 -12.406 -13.387 1.00 75.19 91 ASP A C 1
ATOM 727 O O . ASP A 1 91 ? 17.686 -11.480 -13.777 1.00 75.19 91 ASP A O 1
ATOM 731 N N . LYS A 1 92 ? 18.394 -12.778 -12.101 1.00 79.12 92 LYS A N 1
ATOM 732 C CA . LYS A 1 92 ? 17.545 -12.159 -11.080 1.00 79.12 92 LYS A CA 1
ATOM 733 C C . LYS A 1 92 ? 17.990 -10.709 -10.810 1.00 79.12 92 LYS A C 1
ATOM 735 O O . LYS A 1 92 ? 19.036 -10.523 -10.180 1.00 79.12 92 LYS A O 1
ATOM 740 N N . PRO A 1 93 ? 17.193 -9.678 -11.168 1.00 79.75 93 PRO A N 1
ATOM 741 C CA . PRO A 1 93 ? 17.567 -8.291 -10.912 1.00 79.75 93 PRO A CA 1
ATOM 742 C C . PRO A 1 93 ? 17.726 -8.038 -9.411 1.00 79.75 93 PRO A C 1
ATOM 744 O O . PRO A 1 93 ? 17.090 -8.709 -8.574 1.00 79.75 93 PRO A O 1
ATOM 747 N N . MET A 1 94 ? 18.553 -7.046 -9.060 1.00 86.12 94 MET A N 1
ATOM 748 C CA . MET A 1 94 ? 18.774 -6.670 -7.665 1.00 86.12 94 MET A CA 1
ATOM 749 C C . MET A 1 94 ? 17.438 -6.386 -6.976 1.00 86.12 94 MET A C 1
ATOM 751 O O . MET A 1 94 ? 16.543 -5.755 -7.536 1.00 86.12 94 MET A O 1
ATOM 755 N N . GLY A 1 95 ? 17.294 -6.855 -5.732 1.00 84.88 95 GLY A N 1
ATOM 756 C CA . GLY A 1 95 ? 16.026 -6.750 -5.004 1.00 84.88 95 GLY A CA 1
ATOM 757 C C . GLY A 1 95 ? 15.515 -5.314 -4.896 1.00 84.88 95 GLY A C 1
ATOM 758 O O . GLY A 1 95 ? 14.323 -5.093 -5.069 1.00 84.88 95 GLY A O 1
ATOM 759 N N . ILE A 1 96 ? 16.421 -4.356 -4.679 1.00 86.88 96 ILE A N 1
ATOM 760 C CA . ILE A 1 96 ? 16.101 -2.925 -4.581 1.00 86.88 96 ILE A CA 1
ATOM 761 C C . ILE A 1 96 ? 15.534 -2.397 -5.903 1.00 86.88 96 ILE A C 1
ATOM 763 O O . ILE A 1 96 ? 14.505 -1.731 -5.907 1.00 86.88 96 ILE A O 1
ATOM 767 N N . GLU A 1 97 ? 16.158 -2.729 -7.031 1.00 89.38 97 GLU A N 1
ATOM 768 C CA . GLU A 1 97 ? 15.688 -2.288 -8.347 1.00 89.38 97 GLU A CA 1
ATOM 769 C C . GLU A 1 97 ? 14.331 -2.906 -8.677 1.00 89.38 97 GLU A C 1
ATOM 771 O O . GLU A 1 97 ? 13.414 -2.211 -9.105 1.00 89.38 97 GLU A O 1
ATOM 776 N N . TYR A 1 98 ? 14.168 -4.200 -8.405 1.00 92.50 98 TYR A N 1
ATOM 777 C CA . TYR A 1 98 ? 12.933 -4.911 -8.706 1.00 92.50 98 TYR A CA 1
ATOM 778 C C . TYR A 1 98 ? 11.732 -4.380 -7.918 1.00 92.50 98 TYR A C 1
ATOM 780 O O . TYR A 1 98 ? 10.643 -4.223 -8.474 1.00 92.50 98 TYR A O 1
ATOM 788 N N . VAL A 1 99 ? 11.907 -4.064 -6.628 1.00 92.75 99 VAL A N 1
ATOM 789 C CA . VAL A 1 99 ? 10.792 -3.533 -5.829 1.00 92.75 99 VAL A CA 1
ATOM 790 C C . VAL A 1 99 ? 10.378 -2.125 -6.260 1.00 92.75 99 VAL A C 1
ATOM 792 O O . VAL A 1 99 ? 9.220 -1.758 -6.080 1.00 92.75 99 VAL A O 1
ATOM 795 N N . LEU A 1 100 ? 11.287 -1.354 -6.861 1.00 94.62 100 LEU A N 1
ATOM 796 C CA . LEU A 1 100 ? 11.003 -0.023 -7.401 1.00 94.62 100 LEU A CA 1
ATOM 797 C C . LEU A 1 100 ? 10.426 -0.051 -8.822 1.00 94.62 100 LEU A C 1
ATOM 799 O O . LEU A 1 100 ? 10.002 0.983 -9.326 1.00 94.62 100 LEU A O 1
ATOM 803 N N . GLN A 1 101 ? 10.362 -1.213 -9.470 1.00 94.94 101 GLN A N 1
ATOM 804 C CA . GLN A 1 101 ? 9.672 -1.361 -10.748 1.00 94.94 101 GLN A CA 1
ATOM 805 C C . GLN A 1 101 ? 8.157 -1.487 -10.551 1.00 94.94 101 GLN A C 1
ATOM 807 O O . GLN A 1 101 ? 7.675 -2.001 -9.535 1.00 94.94 101 GLN A O 1
ATOM 812 N N . ASN A 1 102 ? 7.405 -1.075 -11.571 1.00 96.62 102 ASN A N 1
ATOM 813 C CA . ASN A 1 102 ? 5.962 -1.278 -11.632 1.00 96.62 102 ASN A CA 1
ATOM 814 C C . ASN A 1 102 ? 5.610 -2.758 -11.819 1.00 96.62 102 ASN A C 1
ATOM 816 O O . ASN A 1 102 ? 6.354 -3.500 -12.468 1.00 96.62 102 ASN A O 1
ATOM 820 N N . PHE A 1 103 ? 4.462 -3.169 -11.280 1.00 96.00 103 PHE A N 1
ATOM 821 C CA . PHE A 1 103 ? 3.838 -4.439 -11.660 1.00 96.00 103 PHE A CA 1
ATOM 822 C C . PHE A 1 103 ? 3.481 -4.443 -13.151 1.00 96.00 103 PHE A C 1
ATOM 824 O O . PHE A 1 103 ? 3.056 -3.406 -13.669 1.00 96.00 103 PHE A O 1
ATOM 831 N N . THR A 1 104 ? 3.610 -5.594 -13.812 1.00 95.19 104 THR A N 1
ATOM 832 C CA . THR A 1 104 ? 3.082 -5.784 -15.175 1.00 95.19 104 THR A CA 1
ATOM 833 C C . THR A 1 104 ? 1.558 -5.901 -15.159 1.00 95.19 104 THR A C 1
ATOM 835 O O . THR A 1 104 ? 0.953 -6.112 -14.103 1.00 95.19 104 THR A O 1
ATOM 838 N N . ASP A 1 105 ? 0.917 -5.794 -16.322 1.00 94.56 105 ASP A N 1
ATOM 839 C CA . ASP A 1 105 ? -0.539 -5.924 -16.431 1.00 94.56 105 ASP A CA 1
ATOM 840 C C . ASP A 1 105 ? -1.025 -7.326 -16.016 1.00 94.56 105 ASP A C 1
ATOM 842 O O . ASP A 1 105 ? -2.051 -7.466 -15.349 1.00 94.56 105 ASP A O 1
ATOM 846 N N . GLU A 1 106 ? -0.255 -8.374 -16.312 1.00 93.56 106 GLU A N 1
ATOM 847 C CA . GLU A 1 106 ? -0.552 -9.747 -15.888 1.00 93.56 106 GLU A CA 1
ATOM 848 C C . GLU A 1 106 ? -0.446 -9.898 -14.366 1.00 93.56 106 GLU A C 1
ATOM 850 O O . GLU A 1 106 ? -1.319 -10.491 -13.725 1.00 93.56 106 GLU A O 1
ATOM 855 N N . GLU A 1 107 ? 0.601 -9.323 -13.765 1.00 95.19 107 GLU A N 1
ATOM 856 C CA . GLU A 1 107 ? 0.770 -9.311 -12.313 1.00 95.19 107 GLU A CA 1
ATOM 857 C C . GLU A 1 107 ? -0.354 -8.524 -11.632 1.00 95.19 107 GLU A C 1
ATOM 859 O O . GLU A 1 107 ? -0.827 -8.934 -10.570 1.00 95.19 107 GLU A O 1
ATOM 8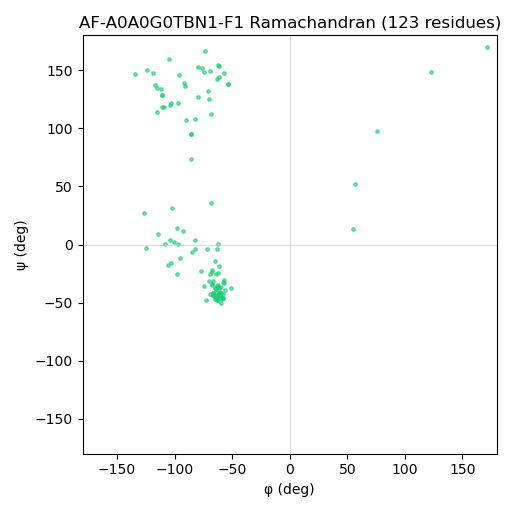64 N N . ARG A 1 108 ? -0.832 -7.433 -12.246 1.00 94.56 108 ARG A N 1
ATOM 865 C CA . ARG A 1 108 ? -1.934 -6.612 -11.724 1.00 94.56 108 ARG A CA 1
ATOM 866 C C . ARG A 1 108 ? -3.227 -7.392 -11.565 1.00 94.56 108 ARG A C 1
ATOM 868 O O . ARG A 1 108 ? -3.882 -7.257 -10.533 1.00 94.56 108 ARG A O 1
ATOM 875 N N . VAL A 1 109 ? -3.569 -8.257 -12.519 1.00 94.56 109 VAL A N 1
ATOM 876 C CA . VAL A 1 109 ? -4.775 -9.099 -12.429 1.00 94.56 109 VAL A CA 1
ATOM 877 C C . VAL A 1 109 ? -4.743 -9.977 -11.172 1.00 94.56 109 VAL A C 1
ATOM 879 O O . VAL A 1 109 ? -5.747 -10.106 -10.461 1.00 94.56 109 VAL A O 1
ATOM 882 N N . ILE A 1 110 ? -3.580 -10.556 -10.867 1.00 95.25 110 ILE A N 1
ATOM 883 C CA . ILE A 1 110 ? -3.376 -11.397 -9.681 1.00 95.25 110 ILE A CA 1
ATOM 884 C C . ILE A 1 110 ? -3.358 -10.529 -8.419 1.00 95.25 110 ILE A C 1
ATOM 886 O O . ILE A 1 110 ? -4.051 -10.833 -7.442 1.00 95.25 110 ILE A O 1
ATOM 890 N N . LEU A 1 111 ? -2.599 -9.434 -8.451 1.00 95.56 111 LEU A N 1
ATOM 891 C CA . LEU A 1 111 ? -2.417 -8.513 -7.339 1.00 95.56 111 LEU A CA 1
ATOM 892 C C . LEU A 1 111 ? -3.749 -7.938 -6.860 1.00 95.56 111 LEU A C 1
ATOM 894 O O . LEU A 1 111 ? -4.024 -7.957 -5.664 1.00 95.56 111 LEU A O 1
ATOM 898 N N . ASP A 1 112 ? -4.608 -7.495 -7.772 1.00 95.50 112 ASP A N 1
ATOM 899 C CA . ASP A 1 112 ? -5.907 -6.920 -7.434 1.00 95.50 112 ASP A CA 1
ATOM 900 C C . ASP A 1 112 ? -6.812 -7.932 -6.723 1.00 95.50 112 ASP A C 1
ATOM 902 O O . ASP A 1 112 ? -7.571 -7.578 -5.814 1.00 95.50 112 ASP A O 1
ATOM 906 N N . ARG A 1 113 ? -6.725 -9.217 -7.096 1.00 96.31 113 ARG A N 1
ATOM 907 C CA . ARG A 1 113 ? -7.427 -10.294 -6.385 1.00 96.31 113 ARG A CA 1
ATOM 908 C C . ARG A 1 113 ? -6.890 -10.448 -4.963 1.00 96.31 113 ARG A C 1
ATOM 910 O O . ARG A 1 113 ? -7.687 -10.501 -4.028 1.00 96.31 113 ARG A O 1
ATOM 917 N N . VAL A 1 114 ? -5.566 -10.475 -4.805 1.00 96.44 114 VAL A N 1
ATOM 918 C CA . VAL A 1 114 ? -4.897 -10.598 -3.500 1.00 96.44 114 VAL A CA 1
ATOM 919 C C . VAL A 1 114 ? -5.221 -9.403 -2.602 1.00 96.44 114 VAL A C 1
ATOM 921 O O . VAL A 1 114 ? -5.592 -9.594 -1.447 1.00 96.44 114 VAL A O 1
ATOM 924 N N . ILE A 1 115 ? -5.163 -8.176 -3.125 1.00 96.31 115 ILE A N 1
ATOM 925 C CA . ILE A 1 115 ? -5.491 -6.950 -2.387 1.00 96.31 115 ILE A CA 1
ATOM 926 C C . ILE A 1 115 ? -6.928 -7.003 -1.863 1.00 96.31 115 ILE A C 1
ATOM 928 O O . ILE A 1 115 ? -7.159 -6.731 -0.684 1.00 96.31 115 ILE A O 1
ATOM 932 N N . ARG A 1 116 ? -7.897 -7.387 -2.707 1.00 94.38 116 ARG A N 1
ATOM 933 C CA . ARG A 1 116 ? -9.304 -7.519 -2.290 1.00 94.38 116 ARG A CA 1
ATOM 934 C C . ARG A 1 116 ? -9.486 -8.572 -1.198 1.00 94.38 116 ARG A C 1
ATOM 936 O O . ARG A 1 116 ? -10.221 -8.333 -0.240 1.00 94.38 116 ARG A O 1
ATOM 943 N N . GLU A 1 117 ? -8.816 -9.714 -1.324 1.00 95.00 117 GLU A N 1
ATOM 944 C CA . GLU A 1 117 ? -8.865 -10.784 -0.325 1.00 95.00 117 GLU A CA 1
ATOM 945 C C . GLU A 1 117 ? -8.284 -10.324 1.018 1.00 95.00 117 GLU A C 1
ATOM 947 O O . GLU A 1 117 ? -8.924 -10.478 2.059 1.00 95.00 117 GLU A O 1
ATOM 952 N N . VAL A 1 118 ? -7.105 -9.698 0.997 1.00 95.06 118 VAL A N 1
ATOM 953 C CA . VAL A 1 118 ? -6.435 -9.179 2.195 1.00 95.06 118 VAL A CA 1
ATOM 954 C C . VAL A 1 118 ? -7.281 -8.100 2.862 1.00 95.06 118 VAL A C 1
ATOM 956 O O . VAL A 1 118 ? -7.538 -8.195 4.060 1.00 95.06 118 VAL A O 1
ATOM 959 N N . ALA A 1 119 ? -7.794 -7.130 2.100 1.00 92.12 119 ALA A N 1
ATOM 960 C CA . ALA A 1 119 ? -8.692 -6.102 2.620 1.00 92.12 119 ALA A CA 1
ATOM 961 C C . ALA A 1 119 ? -9.957 -6.700 3.259 1.00 92.12 119 ALA A C 1
ATOM 963 O O . ALA A 1 119 ? -10.479 -6.148 4.222 1.00 92.12 119 ALA A O 1
ATOM 964 N N . SER A 1 120 ? -10.451 -7.840 2.762 1.00 90.19 120 SER A N 1
ATOM 965 C CA . SER A 1 120 ? -11.570 -8.542 3.391 1.00 90.19 120 SER A CA 1
ATOM 966 C C . SER A 1 120 ? -11.185 -9.274 4.673 1.00 90.19 120 SER A C 1
ATOM 968 O O . SER A 1 120 ? -11.985 -9.319 5.600 1.00 90.19 120 SER A O 1
ATOM 970 N N . LYS A 1 121 ? -9.980 -9.845 4.753 1.00 90.94 121 LYS A N 1
ATOM 971 C CA . LYS A 1 121 ? -9.488 -10.496 5.978 1.00 90.94 121 LYS A CA 1
ATOM 972 C C . LYS A 1 121 ? -9.197 -9.480 7.085 1.00 90.94 121 LYS A C 1
ATOM 974 O O . LYS A 1 121 ? -9.422 -9.788 8.251 1.00 90.94 121 LYS A O 1
ATOM 979 N N . LEU A 1 122 ? -8.779 -8.266 6.716 1.00 88.44 122 LEU A N 1
ATOM 980 C CA . LEU A 1 122 ? -8.570 -7.142 7.635 1.00 88.44 122 LEU A CA 1
ATOM 981 C C . LEU A 1 122 ? -9.858 -6.635 8.306 1.00 88.44 122 LEU A C 1
ATOM 983 O O . LEU A 1 122 ? -9.766 -5.918 9.291 1.00 88.44 122 LEU A O 1
ATOM 987 N N . ASP A 1 123 ? -11.059 -7.000 7.847 1.00 80.88 123 ASP A N 1
ATOM 988 C CA . ASP A 1 123 ? -12.282 -6.663 8.597 1.00 80.88 123 ASP A CA 1
ATOM 989 C C . ASP A 1 123 ? -12.381 -7.419 9.935 1.00 80.88 123 ASP A C 1
ATOM 991 O O . ASP A 1 123 ? -13.063 -6.955 10.846 1.00 80.88 123 ASP A O 1
ATOM 995 N N . ASN A 1 124 ? -11.710 -8.570 10.056 1.00 77.44 124 ASN A N 1
ATOM 996 C CA . ASN A 1 124 ? -11.815 -9.463 11.213 1.00 77.44 124 ASN A CA 1
ATOM 997 C C . ASN A 1 124 ? -10.649 -9.327 12.205 1.00 77.44 124 ASN A C 1
ATOM 999 O O . ASN A 1 124 ? -10.586 -10.106 13.159 1.00 77.44 124 ASN A O 1
ATOM 1003 N N . ILE A 1 125 ? -9.703 -8.406 11.968 1.00 74.88 125 ILE A N 1
ATOM 1004 C CA . ILE A 1 125 ? -8.570 -8.201 12.886 1.00 74.88 125 ILE A CA 1
ATOM 1005 C C . ILE A 1 125 ? -8.989 -7.440 14.113 1.00 74.88 125 ILE A C 1
ATOM 1007 O O . ILE A 1 125 ? -9.931 -6.615 14.059 1.00 74.88 125 ILE A O 1
#

Solvent-accessible surface area (backbone atoms only — not comparable to full-atom values): 7556 Å² total; per-residue (Å²): 121,47,80,47,75,13,46,20,49,68,58,82,87,32,67,58,14,51,52,16,50,36,36,55,34,42,53,51,29,52,52,52,58,70,68,51,74,83,63,72,79,73,61,80,40,62,47,80,44,62,49,85,37,49,60,97,48,36,67,59,53,53,51,52,52,22,62,74,68,71,49,54,104,59,93,85,70,90,79,88,83,78,92,77,88,79,69,57,88,70,87,58,70,56,68,72,61,55,32,65,34,62,65,51,76,72,53,42,64,55,46,56,53,51,37,54,51,51,36,57,56,60,72,76,107